Protein AF-A0A227J1H0-F1 (afdb_monomer_lite)

Sequence (90 aa):
EQKIETLDAQFKAIRDYNQTNNNDALTILSIGDNISAFGAKSRFGAIYNDFGFIETVKNIKTGTHGDVISYEFIREADPKNILVIDRNSL

Radius of gyration: 14.12 Å; chains: 1; bounding box: 28×31×41 Å

Secondary structure (DSSP, 8-state):
-HHHHHHHHHHHHHHHHHHHTT-EEEEEEEETTEEEEE-TTSTTTHHHHTS-PEESSTTPPPSTT-EEE-HHHHHHH--S-EEEEESTT-

InterPro domains:
  IPR002491 ABC transporter periplasmic binding domain [PS50983] (1-90)
  IPR051313 Bacterial iron-siderophore binding [PTHR30532] (1-88)

Structure (mmCIF, N/CA/C/O backbone):
data_AF-A0A227J1H0-F1
#
_entry.id   AF-A0A227J1H0-F1
#
loop_
_atom_site.group_PDB
_atom_site.id
_atom_site.type_symbol
_atom_site.label_atom_id
_atom_site.label_alt_id
_atom_site.label_comp_id
_atom_site.label_asym_id
_atom_site.label_entity_id
_atom_site.label_seq_id
_atom_site.pdbx_PDB_ins_code
_atom_site.Cartn_x
_atom_site.Cartn_y
_atom_site.Cartn_z
_atom_site.occupancy
_atom_site.B_iso_or_equiv
_atom_site.auth_seq_id
_atom_site.auth_comp_id
_atom_site.auth_asym_id
_atom_site.auth_atom_id
_atom_site.pdbx_PDB_model_num
ATOM 1 N N . GLU A 1 1 ? -11.326 9.342 24.516 1.00 84.19 1 GLU A N 1
ATOM 2 C CA . GLU A 1 1 ? -11.677 7.922 24.302 1.00 84.19 1 GLU A CA 1
ATOM 3 C C . GLU A 1 1 ? -12.673 7.751 23.157 1.00 84.19 1 GLU A C 1
ATOM 5 O O . GLU A 1 1 ? -12.278 7.195 22.146 1.00 84.19 1 GLU A O 1
ATOM 10 N N . GLN A 1 2 ? -13.857 8.371 23.192 1.00 94.69 2 GLN A N 1
ATOM 11 C CA . GLN A 1 2 ? -14.886 8.245 22.135 1.00 94.69 2 GLN A CA 1
ATOM 12 C C . GLN A 1 2 ? -14.409 8.447 20.676 1.00 94.69 2 GLN A C 1
ATOM 14 O O . GLN A 1 2 ? -14.825 7.729 19.767 1.00 94.69 2 GLN A O 1
ATOM 19 N N . LYS A 1 3 ? -13.518 9.417 20.421 1.00 96.50 3 LYS A N 1
ATOM 20 C CA . LYS A 1 3 ? -12.969 9.649 19.071 1.00 96.50 3 LYS A CA 1
ATOM 21 C C . LYS A 1 3 ? -12.066 8.505 18.590 1.00 96.50 3 LYS A C 1
ATOM 23 O O . LYS A 1 3 ? -12.053 8.229 17.397 1.00 96.50 3 LYS A O 1
ATOM 28 N N . ILE A 1 4 ? -11.338 7.857 19.501 1.00 97.12 4 ILE A N 1
ATOM 29 C CA . ILE A 1 4 ? -10.479 6.707 19.185 1.00 97.12 4 ILE A CA 1
ATOM 30 C C . ILE A 1 4 ? -11.362 5.510 18.837 1.00 97.12 4 ILE A C 1
ATOM 32 O O . ILE A 1 4 ? -11.216 4.964 17.756 1.00 97.12 4 ILE A O 1
ATOM 36 N N . GLU A 1 5 ? -12.359 5.199 19.670 1.00 97.81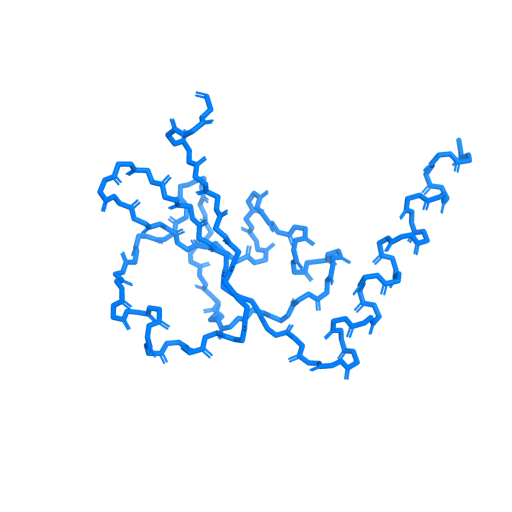 5 GLU A N 1
ATOM 37 C CA . GLU A 1 5 ? -13.305 4.099 19.416 1.00 97.81 5 GLU A CA 1
ATOM 38 C C . GLU A 1 5 ? -14.026 4.242 18.068 1.00 97.81 5 GLU A C 1
ATOM 40 O O . GLU A 1 5 ? -14.204 3.273 17.332 1.00 97.81 5 GLU A O 1
ATOM 45 N N . THR A 1 6 ? -14.410 5.474 17.719 1.00 97.94 6 THR A N 1
ATOM 46 C CA . THR A 1 6 ? -15.053 5.764 16.431 1.00 97.94 6 THR A CA 1
ATOM 47 C C . THR A 1 6 ? -14.112 5.496 15.256 1.00 97.94 6 THR A C 1
ATOM 49 O O . THR A 1 6 ? -14.533 4.918 14.254 1.00 97.94 6 THR A O 1
ATOM 52 N N . LEU A 1 7 ? -1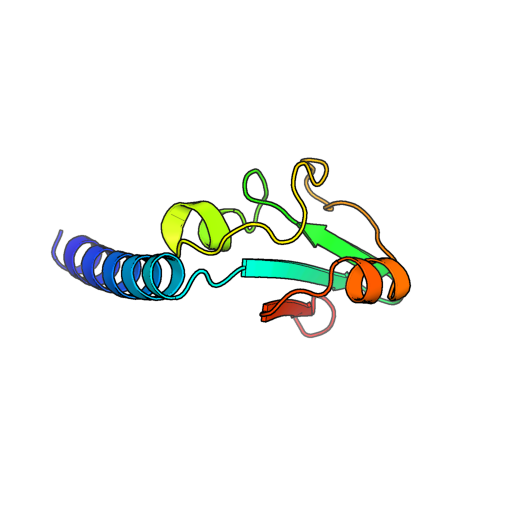2.845 5.910 15.359 1.00 98.06 7 LEU A N 1
ATOM 53 C CA . LEU A 1 7 ? -11.854 5.659 14.314 1.00 98.06 7 LEU A CA 1
ATOM 54 C C . LEU A 1 7 ? -11.537 4.164 14.219 1.00 98.06 7 LEU A C 1
ATOM 56 O O . LEU A 1 7 ? -11.593 3.620 13.122 1.00 98.06 7 LEU A O 1
ATOM 60 N N . ASP A 1 8 ? -11.322 3.476 15.338 1.00 97.69 8 ASP A N 1
ATOM 61 C CA . ASP A 1 8 ? -11.047 2.034 15.361 1.00 97.69 8 ASP A CA 1
ATOM 62 C C . ASP A 1 8 ? -12.140 1.230 14.643 1.00 97.69 8 ASP A C 1
ATOM 64 O O . ASP A 1 8 ? -11.839 0.327 13.858 1.00 97.69 8 ASP A O 1
ATOM 68 N N . ALA A 1 9 ? -13.413 1.599 14.829 1.00 98.06 9 ALA A N 1
ATOM 69 C CA . ALA A 1 9 ? -14.523 0.976 14.112 1.00 98.06 9 ALA A CA 1
ATOM 70 C C . ALA A 1 9 ? -14.438 1.180 12.586 1.00 98.06 9 ALA A C 1
ATOM 72 O O . ALA A 1 9 ? -14.693 0.246 11.823 1.00 98.06 9 ALA A O 1
ATOM 73 N N . GLN A 1 10 ? -14.048 2.374 12.126 1.00 98.38 10 GLN A N 1
ATOM 74 C CA . GLN A 1 10 ? -13.871 2.669 10.698 1.00 98.38 10 GLN A CA 1
ATOM 75 C C . GLN A 1 10 ? -12.678 1.915 10.103 1.00 98.38 10 GLN A C 1
ATOM 77 O O . GLN A 1 10 ? -12.802 1.310 9.038 1.00 98.38 10 GLN A O 1
ATOM 82 N N . PHE A 1 11 ? -11.544 1.904 10.806 1.00 98.38 11 PHE A N 1
ATOM 83 C CA . PHE A 1 11 ? -10.357 1.149 10.406 1.00 98.38 11 PHE A CA 1
ATOM 84 C C . PHE A 1 11 ? -10.673 -0.342 10.279 1.00 98.38 11 PHE A C 1
ATOM 86 O O . PHE A 1 11 ? -10.354 -0.950 9.257 1.00 98.38 11 PHE A O 1
ATOM 93 N N . LYS A 1 12 ? -11.374 -0.916 11.266 1.00 98.50 12 LYS A N 1
ATOM 94 C CA . LYS A 1 12 ? -11.808 -2.316 11.230 1.00 98.50 12 LYS A CA 1
ATOM 95 C C . LYS A 1 12 ? -12.715 -2.603 10.034 1.00 98.50 12 LYS A C 1
ATOM 97 O O . LYS A 1 12 ? -12.495 -3.590 9.343 1.00 98.50 12 LYS A O 1
ATOM 102 N N . ALA A 1 13 ? -13.696 -1.745 9.755 1.00 98.56 13 ALA A N 1
ATOM 103 C CA . ALA A 1 13 ? -14.598 -1.939 8.621 1.00 98.56 13 ALA A CA 1
ATOM 104 C C . ALA A 1 13 ? -13.851 -1.956 7.272 1.00 98.56 13 ALA A C 1
ATOM 106 O O . ALA A 1 13 ? -14.107 -2.824 6.437 1.00 98.56 13 ALA A O 1
ATOM 107 N N . ILE A 1 14 ? -12.897 -1.037 7.076 1.00 98.56 14 ILE A N 1
ATOM 108 C CA . ILE A 1 14 ? -12.060 -0.986 5.865 1.00 98.56 14 ILE A CA 1
ATOM 109 C C . ILE A 1 14 ? -11.182 -2.241 5.769 1.00 98.56 14 ILE A C 1
ATOM 111 O O . ILE A 1 14 ? -11.120 -2.879 4.716 1.00 98.56 14 ILE A O 1
ATOM 115 N N . ARG A 1 15 ? -10.544 -2.624 6.881 1.00 98.56 15 ARG A N 1
ATOM 116 C CA . ARG A 1 15 ? -9.703 -3.820 6.968 1.00 98.56 15 ARG A CA 1
ATOM 117 C C . ARG A 1 15 ? -10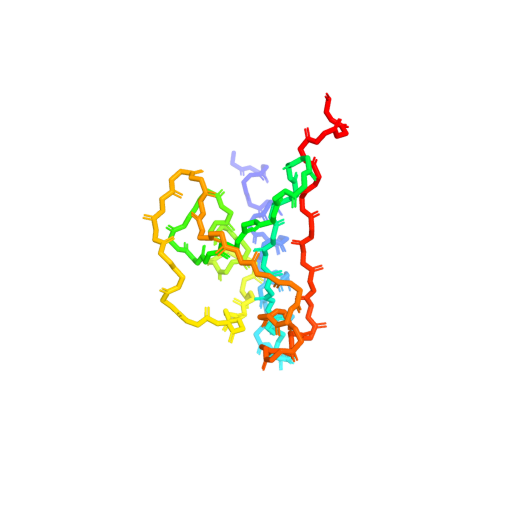.465 -5.085 6.600 1.00 98.56 15 ARG A C 1
ATOM 119 O O . ARG A 1 15 ? -10.004 -5.840 5.746 1.00 98.56 15 ARG A O 1
ATOM 126 N N . ASP A 1 16 ? -11.623 -5.297 7.217 1.00 98.44 16 ASP A N 1
ATOM 127 C CA . ASP A 1 16 ? -12.448 -6.487 7.009 1.00 98.44 16 ASP A CA 1
ATOM 128 C C . ASP A 1 16 ? -12.881 -6.597 5.541 1.00 98.44 16 ASP A C 1
ATOM 130 O O . ASP A 1 16 ? -12.821 -7.679 4.951 1.00 98.44 16 ASP A O 1
ATOM 134 N N . TYR A 1 17 ? -13.255 -5.472 4.921 1.00 98.56 17 TYR A N 1
ATOM 135 C CA . TYR A 1 17 ? -13.604 -5.426 3.504 1.00 98.56 17 TYR A CA 1
ATOM 136 C C . TYR A 1 17 ? -12.425 -5.834 2.612 1.00 98.56 17 TYR A C 1
ATOM 138 O O . TYR A 1 17 ? -12.578 -6.704 1.753 1.00 98.56 17 TYR A O 1
ATOM 146 N N . ASN A 1 18 ? -11.243 -5.250 2.822 1.00 98.44 18 ASN A N 1
ATOM 147 C CA . ASN A 1 18 ? -10.076 -5.532 1.986 1.00 98.44 18 ASN A CA 1
ATOM 148 C C . ASN A 1 18 ? -9.578 -6.971 2.133 1.00 98.44 18 ASN A C 1
ATOM 150 O O . ASN A 1 18 ? -9.257 -7.609 1.129 1.00 98.44 18 ASN A O 1
ATOM 154 N N . GLN A 1 19 ? -9.585 -7.509 3.354 1.00 96.38 19 GLN A N 1
ATOM 155 C CA . GLN A 1 19 ? -9.188 -8.893 3.609 1.00 96.38 19 GLN A CA 1
ATOM 156 C C . GLN A 1 19 ? -10.186 -9.892 3.015 1.00 96.38 19 GLN A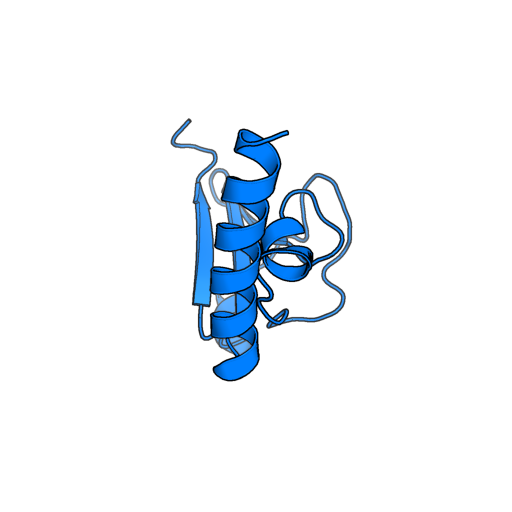 C 1
ATOM 158 O O . GLN A 1 19 ? -9.774 -10.853 2.372 1.00 96.38 19 GLN A O 1
ATOM 163 N N . THR A 1 20 ? -11.491 -9.644 3.158 1.00 98.19 20 THR A N 1
ATOM 164 C CA . THR A 1 20 ? -12.537 -10.526 2.608 1.00 98.19 20 THR A CA 1
ATOM 165 C C . THR A 1 20 ? -12.485 -10.587 1.082 1.00 98.19 20 THR A C 1
ATOM 167 O O . THR A 1 20 ? -12.667 -11.651 0.493 1.00 98.19 20 THR A O 1
ATOM 170 N N . ASN A 1 21 ? -12.204 -9.456 0.433 1.00 97.81 21 ASN A N 1
ATOM 171 C CA . ASN A 1 21 ? -12.172 -9.360 -1.026 1.00 97.81 21 ASN A CA 1
ATOM 172 C C . ASN A 1 21 ? -10.781 -9.630 -1.627 1.00 97.81 21 ASN A C 1
ATOM 174 O O . ASN A 1 21 ? -10.621 -9.591 -2.847 1.00 97.81 21 ASN A O 1
ATOM 178 N N . ASN A 1 22 ? -9.777 -9.942 -0.795 1.00 97.00 22 ASN A N 1
ATOM 179 C CA . ASN A 1 22 ? -8.382 -10.105 -1.212 1.00 97.00 22 ASN A CA 1
ATOM 180 C C . ASN A 1 22 ? -7.908 -8.931 -2.086 1.00 97.00 22 ASN A C 1
ATOM 182 O O . ASN A 1 22 ? -7.374 -9.131 -3.185 1.00 97.00 22 ASN A O 1
ATOM 186 N N . ASN A 1 23 ? -8.175 -7.709 -1.625 1.00 98.19 23 ASN A N 1
ATOM 187 C CA . ASN A 1 23 ? -7.741 -6.497 -2.304 1.00 98.19 23 ASN A CA 1
ATOM 188 C C . ASN A 1 23 ? -6.250 -6.302 -2.049 1.00 98.19 23 ASN A C 1
ATOM 190 O O . ASN A 1 23 ? -5.832 -6.020 -0.923 1.00 98.19 23 ASN A O 1
ATOM 194 N N . ASP A 1 24 ? -5.449 -6.445 -3.095 1.00 98.31 24 ASP A N 1
ATOM 195 C CA . ASP A 1 24 ? -4.071 -5.993 -3.097 1.00 98.31 24 ASP A CA 1
ATOM 196 C C . ASP A 1 24 ? -3.979 -4.542 -3.573 1.00 98.31 24 ASP A C 1
ATOM 198 O O . ASP A 1 24 ? -4.878 -4.013 -4.236 1.00 98.31 24 ASP A O 1
ATOM 202 N N . ALA A 1 25 ? -2.903 -3.876 -3.171 1.00 98.38 25 ALA A N 1
ATOM 203 C CA . ALA A 1 25 ? -2.592 -2.531 -3.612 1.00 98.38 25 ALA A CA 1
ATOM 204 C C . ALA A 1 25 ? -1.103 -2.369 -3.910 1.00 98.38 25 ALA A C 1
ATOM 206 O O . ALA A 1 25 ? -0.247 -2.993 -3.269 1.00 98.38 25 ALA A O 1
ATOM 207 N N . LEU A 1 26 ? -0.813 -1.497 -4.871 1.00 98.06 26 LEU A N 1
ATOM 208 C CA . LEU A 1 26 ? 0.497 -0.904 -5.077 1.00 98.06 26 LEU A CA 1
ATOM 209 C C . LEU A 1 26 ? 0.396 0.584 -4.744 1.00 98.06 26 LEU A C 1
ATOM 211 O O . LEU A 1 26 ? -0.320 1.340 -5.403 1.00 98.06 26 LEU A O 1
ATOM 215 N N . THR A 1 27 ? 1.111 1.004 -3.704 1.00 97.38 27 THR A N 1
ATOM 216 C CA . THR A 1 27 ? 1.182 2.416 -3.316 1.00 97.38 27 THR A CA 1
ATOM 217 C C . THR A 1 27 ? 2.370 3.077 -3.996 1.00 97.38 27 THR A C 1
ATOM 219 O O . THR A 1 27 ? 3.504 2.622 -3.816 1.00 97.38 27 THR A O 1
ATOM 222 N N . ILE A 1 28 ? 2.122 4.165 -4.727 1.00 96.25 28 ILE A N 1
ATOM 223 C CA . ILE A 1 28 ? 3.155 4.932 -5.426 1.00 96.25 28 ILE A CA 1
ATOM 224 C C . ILE A 1 28 ? 3.149 6.404 -5.014 1.00 96.25 28 ILE A C 1
ATOM 226 O O . ILE A 1 28 ? 2.103 6.992 -4.745 1.00 96.25 28 ILE A O 1
ATOM 230 N N . LEU A 1 29 ? 4.331 7.012 -4.998 1.00 94.94 29 LEU A N 1
ATOM 231 C CA . LEU A 1 29 ? 4.525 8.454 -4.866 1.00 94.94 29 LEU A CA 1
ATOM 232 C C . LEU A 1 29 ? 5.088 8.986 -6.181 1.00 94.94 29 LEU A C 1
ATOM 234 O O . LEU A 1 29 ? 6.145 8.526 -6.612 1.00 94.94 29 LEU A O 1
ATOM 238 N N . SER A 1 30 ? 4.410 9.959 -6.779 1.00 93.31 30 SER A N 1
ATOM 239 C CA . SER A 1 30 ? 4.887 10.694 -7.951 1.00 93.31 30 SER A CA 1
ATOM 240 C C . SER A 1 30 ? 5.585 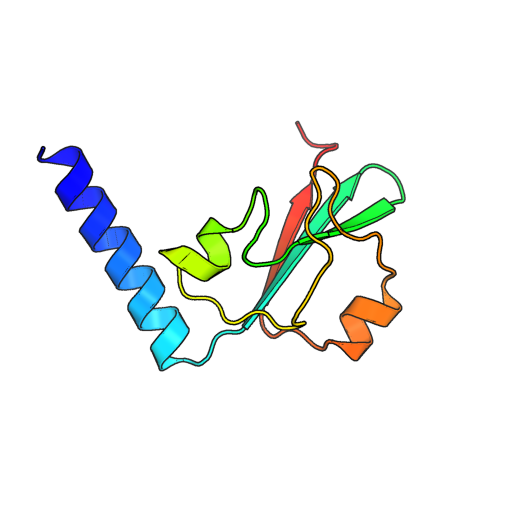11.985 -7.517 1.00 93.31 30 SER A C 1
ATOM 242 O O . SER A 1 30 ? 5.039 12.754 -6.717 1.00 93.31 30 SER A O 1
ATOM 244 N N . ILE A 1 31 ? 6.811 12.206 -8.000 1.00 90.69 31 ILE A N 1
ATOM 245 C CA . ILE A 1 31 ? 7.612 13.414 -7.753 1.00 90.69 31 ILE A CA 1
ATOM 246 C C . ILE A 1 31 ? 8.366 13.780 -9.033 1.00 90.69 31 ILE A C 1
ATOM 248 O O . ILE A 1 31 ? 9.375 13.158 -9.375 1.00 90.69 31 ILE A O 1
ATOM 252 N N . GLY A 1 32 ? 7.918 14.841 -9.700 1.00 87.38 32 GLY A N 1
ATOM 253 C CA . GLY A 1 32 ? 8.447 15.217 -11.016 1.00 87.38 32 GLY A CA 1
ATOM 254 C C . GLY A 1 32 ? 8.307 14.055 -12.004 1.00 87.38 32 GLY A C 1
ATOM 255 O O . GLY A 1 32 ? 7.211 13.530 -12.167 1.00 87.38 32 GLY A O 1
ATOM 256 N N . ASP A 1 33 ? 9.424 13.629 -12.595 1.00 88.06 33 ASP A N 1
ATOM 257 C CA . ASP A 1 33 ? 9.466 12.495 -13.532 1.00 88.06 33 ASP A CA 1
ATOM 258 C C . ASP A 1 33 ? 9.648 11.129 -12.842 1.00 88.06 33 ASP A C 1
ATOM 260 O O . ASP A 1 33 ? 9.632 10.091 -13.503 1.00 88.06 33 ASP A O 1
ATOM 264 N N . ASN A 1 34 ? 9.844 11.103 -11.518 1.00 91.19 34 ASN A N 1
ATOM 265 C CA . ASN A 1 34 ? 10.109 9.875 -10.773 1.00 91.19 34 ASN A CA 1
ATOM 266 C C . ASN A 1 34 ? 8.845 9.329 -10.106 1.00 91.19 34 ASN A C 1
ATOM 268 O O . ASN A 1 34 ? 8.072 10.074 -9.499 1.00 91.19 34 ASN A O 1
ATOM 272 N N . ILE A 1 35 ? 8.716 8.002 -10.119 1.00 94.25 35 ILE A N 1
ATOM 273 C CA . ILE A 1 35 ? 7.725 7.259 -9.341 1.00 94.25 35 ILE A CA 1
ATOM 274 C C . ILE A 1 35 ? 8.427 6.283 -8.395 1.00 94.25 35 ILE A C 1
ATOM 276 O O . ILE A 1 35 ? 9.320 5.538 -8.796 1.00 94.25 35 ILE A O 1
ATOM 280 N N . SER A 1 36 ? 8.015 6.288 -7.129 1.00 95.38 36 SER A N 1
ATOM 281 C CA . SER A 1 36 ? 8.545 5.379 -6.108 1.00 95.38 36 SER A CA 1
ATOM 282 C C . SER A 1 36 ? 7.441 4.515 -5.513 1.00 95.38 36 SER A C 1
ATOM 284 O O . SER A 1 36 ? 6.382 5.034 -5.166 1.00 95.38 36 SER A O 1
ATOM 286 N N . ALA A 1 37 ? 7.700 3.221 -5.334 1.00 96.56 37 ALA A N 1
ATOM 287 C CA . ALA A 1 37 ? 6.806 2.269 -4.686 1.00 96.56 37 ALA A CA 1
ATOM 288 C C . ALA A 1 37 ? 7.046 2.182 -3.171 1.00 96.56 37 ALA A C 1
ATOM 290 O O . ALA A 1 37 ? 8.168 2.356 -2.683 1.00 96.56 37 ALA A O 1
ATOM 291 N N . PHE A 1 38 ? 5.982 1.876 -2.423 1.00 96.38 38 PHE A N 1
ATOM 292 C CA . PHE A 1 38 ? 5.994 1.792 -0.962 1.00 96.38 38 PHE A CA 1
ATOM 293 C C . PHE A 1 38 ? 5.227 0.567 -0.451 1.00 96.38 38 PHE A C 1
ATOM 295 O O . PHE A 1 38 ? 4.087 0.328 -0.850 1.00 96.38 38 PHE A O 1
ATOM 302 N N . GLY A 1 39 ? 5.841 -0.168 0.482 1.00 94.75 39 GLY A N 1
ATOM 303 C CA . GLY A 1 39 ? 5.254 -1.339 1.146 1.00 94.75 39 GLY A CA 1
ATOM 304 C C . GLY A 1 39 ? 4.807 -1.099 2.596 1.00 94.75 39 GLY A C 1
ATOM 305 O O . GLY A 1 39 ? 4.804 0.032 3.096 1.00 94.75 39 GLY A O 1
ATOM 306 N N . ALA A 1 40 ? 4.486 -2.182 3.303 1.00 94.88 40 ALA A N 1
ATOM 307 C CA . ALA A 1 40 ? 3.964 -2.217 4.673 1.00 94.88 40 ALA A CA 1
ATOM 308 C C . ALA A 1 40 ? 4.916 -1.613 5.715 1.00 94.88 40 ALA A C 1
ATOM 310 O O . ALA A 1 40 ? 4.486 -1.035 6.714 1.00 94.88 40 ALA A O 1
ATOM 311 N N . LYS A 1 41 ? 6.226 -1.701 5.474 1.00 92.75 41 LYS A N 1
ATOM 312 C CA . LYS A 1 41 ? 7.276 -1.133 6.333 1.00 92.75 41 LYS A CA 1
ATOM 313 C C . LYS A 1 41 ? 7.736 0.242 5.831 1.00 92.75 41 LYS A C 1
ATOM 315 O O . LYS A 1 41 ? 8.928 0.483 5.649 1.00 92.75 41 LYS A O 1
ATOM 320 N N . SER A 1 42 ? 6.790 1.136 5.556 1.00 93.25 42 SER A N 1
ATOM 321 C CA . SER A 1 42 ? 7.066 2.474 5.021 1.00 93.25 42 SER A CA 1
ATOM 322 C C . SER A 1 42 ? 6.206 3.562 5.674 1.00 93.25 42 SER A C 1
ATOM 324 O O . SER A 1 42 ? 5.329 3.269 6.484 1.00 93.25 42 SER A O 1
ATOM 326 N N . ARG A 1 43 ? 6.407 4.829 5.278 1.00 92.38 43 ARG A N 1
ATOM 327 C CA . ARG A 1 43 ? 5.561 5.967 5.697 1.00 92.38 43 ARG A CA 1
ATOM 328 C C . ARG A 1 43 ? 4.082 5.826 5.313 1.00 92.38 43 ARG A C 1
ATOM 330 O O . ARG A 1 43 ? 3.250 6.516 5.886 1.00 92.38 43 ARG A O 1
ATOM 337 N N . PHE A 1 44 ? 3.764 4.958 4.352 1.00 95.25 44 PHE A N 1
ATOM 338 C CA . PHE A 1 44 ? 2.395 4.645 3.935 1.00 95.25 44 PHE A CA 1
ATOM 339 C C . PHE A 1 44 ? 1.952 3.257 4.424 1.00 95.25 44 PHE A C 1
ATOM 341 O O . PHE A 1 44 ? 0.983 2.694 3.924 1.00 95.25 44 PHE A O 1
ATOM 348 N N . GLY A 1 45 ? 2.646 2.707 5.429 1.00 94.69 45 GLY A N 1
ATOM 349 C CA . GLY A 1 45 ? 2.401 1.369 5.965 1.00 94.69 45 GLY A CA 1
ATOM 350 C C . GLY A 1 45 ? 0.976 1.140 6.470 1.00 94.69 45 GLY A C 1
ATOM 351 O O . GLY A 1 45 ? 0.509 0.008 6.415 1.00 94.69 45 GLY A O 1
ATOM 352 N N . ALA A 1 46 ? 0.259 2.193 6.879 1.00 97.19 46 ALA A N 1
ATOM 353 C CA . ALA A 1 46 ? -1.137 2.111 7.320 1.00 97.19 46 ALA A CA 1
ATOM 354 C C . ALA A 1 46 ? -2.070 1.479 6.270 1.00 97.19 46 ALA A C 1
ATOM 356 O O . ALA A 1 46 ? -3.002 0.764 6.629 1.00 97.19 46 ALA A O 1
ATOM 357 N N . ILE A 1 47 ? -1.780 1.657 4.975 1.00 97.69 47 ILE A N 1
ATOM 358 C CA . ILE A 1 47 ? -2.527 1.028 3.871 1.00 97.69 47 ILE A CA 1
ATOM 359 C C . ILE A 1 47 ? -2.562 -0.497 4.023 1.00 97.69 47 ILE A C 1
ATOM 361 O O . ILE A 1 47 ? -3.599 -1.128 3.832 1.00 97.69 47 ILE A O 1
ATOM 365 N N . TYR A 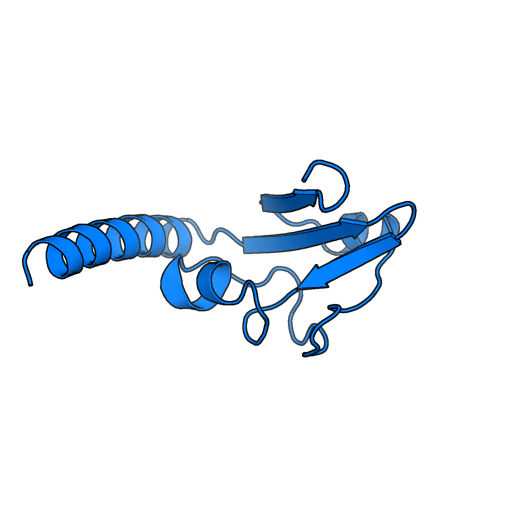1 48 ? -1.442 -1.085 4.428 1.00 97.00 48 TYR A N 1
ATOM 366 C CA . TYR A 1 48 ? -1.292 -2.531 4.534 1.00 97.00 48 TYR A CA 1
ATOM 367 C C . TYR A 1 48 ? -1.559 -3.022 5.963 1.00 97.00 48 TYR A C 1
ATOM 369 O O . TYR A 1 48 ? -2.275 -3.999 6.175 1.00 97.00 48 TYR A O 1
ATOM 377 N N . ASN A 1 49 ? -1.021 -2.317 6.961 1.00 96.88 49 ASN A N 1
ATOM 378 C CA . ASN A 1 49 ? -1.058 -2.741 8.360 1.00 96.88 49 ASN A CA 1
ATOM 379 C C . ASN A 1 49 ? -2.410 -2.481 9.025 1.00 96.88 49 ASN A C 1
ATOM 381 O O . ASN A 1 49 ? -2.833 -3.300 9.842 1.00 96.88 49 ASN A O 1
ATOM 385 N N . ASP A 1 50 ? -3.084 -1.387 8.659 1.00 97.94 50 ASP A N 1
ATOM 386 C CA . ASP A 1 50 ? -4.290 -0.919 9.342 1.00 97.94 50 ASP A CA 1
ATOM 387 C C . ASP A 1 50 ? -5.525 -1.091 8.451 1.00 97.94 50 ASP A C 1
ATOM 389 O O . ASP A 1 50 ? -6.498 -1.710 8.877 1.00 97.94 50 ASP A O 1
ATOM 393 N N . PHE A 1 51 ? -5.457 -0.647 7.190 1.00 98.50 51 PHE A N 1
ATOM 394 C CA . PHE A 1 51 ? -6.536 -0.791 6.203 1.00 98.50 51 PHE A CA 1
ATOM 395 C C . PHE A 1 51 ? -6.583 -2.168 5.529 1.00 98.50 51 PHE A C 1
ATOM 397 O O . PHE A 1 51 ? -7.530 -2.450 4.800 1.00 98.50 51 PHE A O 1
ATOM 404 N N . GLY A 1 52 ? -5.611 -3.048 5.778 1.00 98.12 52 GLY A N 1
ATOM 405 C CA . GLY A 1 52 ? -5.690 -4.462 5.402 1.00 98.12 52 GLY A CA 1
ATOM 406 C C . GLY A 1 52 ? -5.544 -4.773 3.914 1.00 98.12 52 GLY A C 1
ATOM 407 O O . GLY A 1 52 ? -5.926 -5.871 3.510 1.00 98.12 52 GLY A O 1
ATOM 408 N N . PHE A 1 53 ? -5.006 -3.856 3.104 1.00 98.50 53 PHE A N 1
ATOM 409 C CA . PHE A 1 53 ? -4.607 -4.201 1.739 1.00 98.50 53 PHE A CA 1
ATOM 410 C C . PHE A 1 53 ? -3.448 -5.202 1.751 1.00 98.50 53 PHE A C 1
ATOM 412 O O . PHE A 1 53 ? -2.537 -5.128 2.578 1.00 98.50 53 PHE A O 1
ATOM 419 N N . ILE A 1 54 ? -3.458 -6.119 0.790 1.00 98.00 54 ILE A N 1
ATOM 420 C CA . ILE A 1 54 ? -2.339 -7.025 0.528 1.00 98.00 54 ILE A CA 1
ATOM 421 C C . ILE A 1 54 ? -1.288 -6.266 -0.300 1.00 98.00 54 ILE A C 1
ATOM 423 O O . ILE A 1 54 ? -1.625 -5.508 -1.206 1.00 98.00 54 ILE A O 1
ATOM 427 N N . GLU A 1 55 ? -0.001 -6.438 -0.006 1.00 97.31 55 GLU A N 1
ATOM 428 C CA . GLU A 1 55 ? 1.052 -5.890 -0.870 1.00 97.31 55 GLU A CA 1
ATOM 429 C C . GLU A 1 55 ? 1.042 -6.624 -2.218 1.00 97.31 55 GLU A C 1
ATOM 431 O O . GLU A 1 55 ? 1.282 -7.833 -2.248 1.00 97.31 55 GLU A O 1
ATOM 436 N N . THR A 1 56 ? 0.809 -5.898 -3.321 1.00 97.69 56 THR A N 1
ATOM 437 C CA . THR A 1 56 ? 0.903 -6.482 -4.679 1.00 97.69 56 THR A CA 1
ATOM 438 C C . THR A 1 56 ? 2.310 -7.037 -4.912 1.00 97.69 56 THR A C 1
ATOM 440 O O . THR A 1 56 ? 2.495 -8.165 -5.363 1.00 97.69 56 THR A O 1
ATOM 443 N N . VAL A 1 57 ? 3.326 -6.257 -4.522 1.00 94.88 57 VAL A N 1
ATOM 444 C CA . VAL A 1 57 ? 4.735 -6.650 -4.584 1.00 94.88 57 VAL A CA 1
ATOM 445 C C . VAL A 1 57 ? 5.313 -6.695 -3.177 1.00 94.88 57 VAL A C 1
ATOM 447 O O . VAL A 1 57 ? 5.312 -5.700 -2.454 1.00 94.88 57 VAL A O 1
ATOM 450 N N . LYS A 1 58 ? 5.838 -7.859 -2.793 1.00 89.62 58 LYS A N 1
ATOM 451 C CA . LYS A 1 58 ? 6.471 -8.066 -1.485 1.00 89.62 58 LYS A CA 1
ATOM 452 C C . LYS A 1 58 ? 7.892 -7.511 -1.466 1.00 89.62 58 LYS A C 1
ATOM 454 O O . LYS A 1 58 ? 8.569 -7.474 -2.488 1.00 89.62 58 LYS A O 1
ATOM 459 N N . ASN A 1 59 ? 8.379 -7.195 -0.267 1.00 84.06 59 ASN A N 1
ATOM 460 C CA . ASN A 1 59 ? 9.770 -6.797 -0.016 1.00 84.06 59 ASN A CA 1
ATOM 461 C C . ASN A 1 59 ? 10.221 -5.527 -0.762 1.00 84.06 59 ASN A C 1
ATOM 463 O O . ASN A 1 59 ? 11.414 -5.378 -1.031 1.00 84.06 59 ASN A O 1
ATOM 467 N N . ILE A 1 60 ? 9.302 -4.597 -1.055 1.00 87.56 60 ILE A N 1
ATOM 468 C CA . ILE A 1 60 ? 9.681 -3.245 -1.491 1.00 87.56 60 ILE A CA 1
ATOM 469 C C . ILE A 1 60 ? 10.644 -2.662 -0.452 1.00 87.56 60 ILE A C 1
ATOM 471 O O . ILE A 1 60 ? 10.381 -2.723 0.756 1.00 87.56 60 ILE A O 1
ATOM 475 N N . LYS A 1 61 ? 11.779 -2.122 -0.916 1.00 78.75 61 LYS A N 1
ATOM 476 C CA . LYS A 1 61 ? 12.824 -1.616 -0.025 1.00 78.75 61 LYS A CA 1
ATOM 477 C C . LYS A 1 61 ? 12.266 -0.573 0.932 1.00 78.75 61 LYS A C 1
ATOM 479 O O . LYS A 1 61 ? 11.604 0.392 0.555 1.00 78.75 61 LYS A O 1
ATOM 484 N N . THR A 1 62 ? 12.584 -0.763 2.204 1.00 69.44 62 THR A N 1
ATOM 485 C CA . THR A 1 62 ? 12.177 0.145 3.268 1.00 69.44 62 THR A CA 1
ATOM 486 C C . THR A 1 62 ? 13.116 1.344 3.292 1.00 69.44 62 THR A C 1
ATOM 488 O O . THR A 1 62 ? 14.310 1.190 3.543 1.00 69.44 62 THR A O 1
ATOM 491 N N . GLY A 1 63 ? 12.583 2.537 3.046 1.00 70.31 63 GLY A N 1
ATOM 492 C CA . GLY A 1 63 ? 13.324 3.793 3.082 1.00 70.31 63 GLY A CA 1
ATOM 493 C C . GLY A 1 63 ? 12.381 4.993 3.091 1.00 70.31 63 GLY A C 1
ATOM 494 O O . GLY A 1 63 ? 11.199 4.873 2.766 1.00 70.31 63 GLY A O 1
ATOM 495 N N . THR A 1 64 ? 12.895 6.167 3.455 1.00 72.88 64 THR A N 1
ATOM 496 C CA . THR A 1 64 ? 12.115 7.419 3.483 1.00 72.88 64 THR A CA 1
ATOM 497 C C . THR A 1 64 ? 11.595 7.828 2.103 1.00 72.88 64 THR A C 1
ATOM 499 O O . THR A 1 64 ? 10.544 8.462 2.012 1.00 72.88 64 THR A O 1
ATOM 502 N N . HIS A 1 65 ? 12.307 7.443 1.040 1.00 79.56 65 HIS A N 1
ATOM 503 C CA . HIS A 1 65 ? 12.023 7.820 -0.348 1.00 79.56 65 HIS A CA 1
ATOM 504 C C . HIS A 1 65 ? 11.334 6.723 -1.182 1.00 79.56 65 HIS A C 1
ATOM 506 O O . HIS A 1 65 ? 10.995 6.980 -2.335 1.00 79.56 65 HIS A O 1
ATOM 512 N N . GLY A 1 66 ? 11.086 5.542 -0.601 1.00 81.75 66 GLY A N 1
ATOM 513 C CA . GLY A 1 66 ? 10.563 4.378 -1.327 1.00 81.75 66 GLY A CA 1
ATOM 514 C C . GLY A 1 66 ? 11.590 3.755 -2.277 1.00 81.75 66 GLY A C 1
ATOM 515 O O . GLY A 1 66 ? 12.769 4.114 -2.241 1.00 81.75 66 GLY A O 1
ATOM 516 N N . ASP A 1 67 ? 11.136 2.816 -3.105 1.00 87.94 67 ASP A N 1
ATOM 517 C CA . ASP A 1 67 ? 11.945 2.188 -4.158 1.00 87.94 67 ASP A CA 1
ATOM 518 C C . ASP A 1 67 ? 11.562 2.782 -5.515 1.00 87.94 67 ASP A C 1
ATOM 520 O O . ASP A 1 67 ? 10.381 2.783 -5.855 1.00 87.94 67 ASP A O 1
ATOM 524 N N . VAL A 1 68 ? 12.518 3.329 -6.268 1.00 91.94 68 VAL A N 1
ATOM 525 C CA . VAL A 1 68 ? 12.227 3.950 -7.572 1.00 91.94 68 VAL A CA 1
ATOM 526 C C . VAL A 1 68 ? 11.861 2.853 -8.566 1.00 91.94 68 VAL A C 1
ATOM 528 O O . VAL A 1 68 ? 12.600 1.884 -8.723 1.00 91.94 68 VAL A O 1
ATOM 531 N N . ILE A 1 69 ? 10.724 3.012 -9.238 1.00 93.94 69 ILE A N 1
ATOM 532 C CA . ILE A 1 69 ? 10.169 2.026 -10.169 1.00 93.94 69 ILE A CA 1
ATOM 533 C C . ILE A 1 69 ? 9.918 2.646 -11.547 1.00 93.94 69 ILE A C 1
ATOM 535 O O . ILE A 1 69 ? 10.055 3.853 -11.739 1.00 93.94 69 ILE A O 1
ATOM 539 N N . SER A 1 70 ? 9.552 1.813 -12.520 1.00 94.88 70 SER A N 1
ATOM 540 C CA . SER A 1 70 ? 9.111 2.247 -13.847 1.00 94.88 70 SER A CA 1
ATOM 541 C C . SER A 1 70 ? 7.635 1.905 -14.080 1.00 94.88 70 SER A C 1
ATOM 543 O O . SER A 1 70 ? 7.012 1.192 -13.290 1.00 94.88 70 SER A O 1
ATOM 545 N N . TYR A 1 71 ? 7.053 2.397 -15.174 1.00 95.06 71 TYR A N 1
ATOM 546 C CA . TYR A 1 71 ? 5.684 2.029 -15.550 1.00 95.06 71 TYR A CA 1
ATOM 547 C C . TYR A 1 71 ? 5.573 0.545 -15.930 1.00 95.06 71 TYR A C 1
ATOM 549 O O . TYR A 1 71 ? 4.553 -0.091 -15.666 1.00 95.06 71 TYR A O 1
ATOM 557 N N . GLU A 1 72 ? 6.632 -0.035 -16.495 1.00 95.75 72 GLU A N 1
ATOM 558 C CA . GLU A 1 72 ? 6.716 -1.462 -16.807 1.00 95.75 72 GLU A CA 1
ATOM 559 C C . GLU A 1 72 ? 6.638 -2.311 -15.539 1.00 95.75 72 GLU A C 1
ATOM 561 O O . GLU A 1 72 ? 5.925 -3.309 -15.542 1.00 95.75 72 GLU A O 1
ATOM 566 N N . PHE A 1 73 ? 7.268 -1.878 -14.441 1.00 95.38 73 PHE A N 1
ATOM 567 C CA . PHE A 1 73 ? 7.139 -2.543 -13.142 1.00 95.38 73 PHE A CA 1
ATOM 568 C C . PHE A 1 73 ? 5.680 -2.587 -12.663 1.00 95.38 73 PHE A C 1
ATOM 570 O O . PHE A 1 73 ? 5.223 -3.624 -12.192 1.00 95.38 73 PHE A O 1
ATOM 577 N N . ILE A 1 74 ? 4.923 -1.490 -12.815 1.00 96.38 74 ILE A N 1
ATOM 578 C CA . ILE A 1 74 ? 3.492 -1.454 -12.457 1.00 96.38 74 ILE A CA 1
ATOM 579 C C . ILE A 1 74 ? 2.706 -2.444 -13.323 1.00 96.38 74 ILE A C 1
ATOM 581 O O . ILE A 1 74 ? 1.894 -3.206 -12.804 1.00 96.38 74 ILE A O 1
ATOM 585 N N . ARG A 1 75 ? 2.968 -2.456 -14.635 1.00 97.19 75 ARG A N 1
ATOM 586 C CA . ARG A 1 75 ? 2.314 -3.364 -15.588 1.00 97.19 75 ARG A CA 1
ATOM 587 C C . ARG A 1 75 ? 2.611 -4.834 -15.288 1.00 97.19 75 ARG A C 1
ATOM 589 O O . ARG A 1 75 ? 1.730 -5.667 -15.444 1.00 97.19 75 ARG A O 1
ATOM 596 N N . GLU A 1 76 ? 3.844 -5.158 -14.908 1.00 97.25 76 GLU A N 1
ATOM 597 C CA . GLU A 1 76 ? 4.256 -6.523 -14.563 1.00 97.25 76 GLU A CA 1
ATOM 598 C C . GLU A 1 76 ? 3.707 -6.977 -13.208 1.00 97.25 76 GLU A C 1
ATOM 600 O O . GLU A 1 76 ? 3.401 -8.156 -13.045 1.00 97.25 76 GLU A O 1
ATOM 605 N N . ALA A 1 77 ? 3.568 -6.052 -12.255 1.00 97.00 77 ALA A N 1
ATOM 606 C CA . ALA A 1 77 ? 2.972 -6.323 -10.952 1.00 97.00 77 ALA A CA 1
ATOM 607 C C . ALA A 1 77 ? 1.446 -6.523 -11.012 1.00 97.00 77 ALA A C 1
ATOM 609 O O . ALA A 1 77 ? 0.915 -7.224 -10.158 1.00 97.00 77 ALA A O 1
ATOM 610 N N . ASP A 1 78 ? 0.770 -5.906 -11.989 1.00 97.62 78 ASP A N 1
ATOM 611 C CA . ASP A 1 78 ? -0.681 -5.997 -12.236 1.00 97.62 78 ASP A CA 1
ATOM 612 C C . ASP A 1 78 ? -1.558 -5.808 -10.972 1.00 97.62 78 ASP A C 1
ATOM 614 O O . ASP A 1 78 ? -2.355 -6.679 -10.615 1.00 97.62 78 ASP A O 1
ATOM 618 N N . PRO A 1 79 ? -1.405 -4.685 -10.238 1.00 97.69 79 PRO A N 1
ATOM 619 C CA . PRO A 1 79 ? -2.152 -4.448 -9.003 1.00 97.69 79 PRO A CA 1
ATOM 620 C C . PRO A 1 79 ? -3.650 -4.255 -9.265 1.00 97.69 79 PRO A C 1
ATOM 622 O O . PRO A 1 79 ? -4.029 -3.456 -10.125 1.00 97.69 79 PRO A O 1
ATOM 625 N N . LYS A 1 80 ? -4.526 -4.843 -8.434 1.00 97.94 80 LYS A N 1
ATOM 626 C CA . LYS A 1 80 ? -5.969 -4.522 -8.501 1.00 97.94 80 LYS A CA 1
ATOM 627 C C . LYS A 1 80 ? -6.258 -3.071 -8.130 1.00 97.94 80 LYS A C 1
ATOM 629 O O . LYS A 1 80 ? -7.213 -2.485 -8.635 1.00 97.94 80 LYS A O 1
ATOM 634 N N . ASN A 1 81 ? -5.466 -2.506 -7.217 1.00 98.31 81 ASN A N 1
ATOM 635 C CA . ASN A 1 81 ? -5.609 -1.129 -6.757 1.00 98.31 81 ASN A CA 1
ATOM 636 C C . ASN A 1 81 ? -4.268 -0.394 -6.841 1.00 98.31 81 ASN A C 1
ATOM 638 O O . ASN A 1 81 ? -3.261 -0.855 -6.305 1.00 98.31 81 ASN A O 1
ATOM 642 N N . ILE A 1 82 ? -4.264 0.795 -7.444 1.00 97.69 82 ILE A N 1
ATOM 643 C CA . ILE A 1 82 ? -3.107 1.695 -7.428 1.00 97.69 82 ILE A CA 1
ATOM 644 C C . ILE A 1 82 ? -3.469 2.914 -6.591 1.00 97.69 82 ILE A C 1
ATOM 646 O O . ILE A 1 82 ? -4.396 3.653 -6.919 1.00 97.69 82 ILE A O 1
ATOM 650 N N . LEU A 1 83 ? -2.727 3.128 -5.507 1.00 97.62 83 LEU A N 1
ATOM 651 C CA . LEU A 1 83 ? -2.890 4.290 -4.639 1.00 97.62 83 LEU A CA 1
ATOM 652 C C . LEU A 1 83 ? -1.772 5.280 -4.948 1.00 97.62 83 LEU A C 1
ATOM 654 O O . LEU A 1 83 ? -0.608 5.029 -4.639 1.00 97.62 83 LEU A O 1
ATOM 658 N N . VAL A 1 84 ? -2.131 6.388 -5.592 1.00 95.94 84 VAL A N 1
ATOM 659 C CA . VAL A 1 84 ? -1.182 7.399 -6.068 1.00 95.94 84 VAL A CA 1
ATOM 660 C C . VAL A 1 84 ? -1.168 8.585 -5.116 1.00 95.94 84 VAL A C 1
ATOM 662 O O . VAL A 1 84 ? -2.199 9.206 -4.871 1.00 95.94 84 VAL A O 1
ATOM 665 N N . ILE A 1 85 ? 0.013 8.921 -4.608 1.00 94.62 85 ILE A N 1
ATOM 666 C CA . ILE A 1 85 ? 0.270 10.177 -3.915 1.00 94.62 85 ILE A CA 1
ATOM 667 C C . ILE A 1 85 ? 1.014 11.086 -4.892 1.00 94.62 85 ILE A C 1
ATOM 669 O O . ILE A 1 85 ? 2.127 10.767 -5.308 1.00 94.62 85 ILE A O 1
ATOM 673 N N . ASP A 1 86 ? 0.422 12.221 -5.247 1.00 93.88 86 ASP A N 1
ATOM 674 C CA . ASP A 1 86 ? 1.103 13.268 -6.008 1.00 93.88 86 ASP A CA 1
ATOM 675 C C . ASP A 1 86 ? 1.753 14.259 -5.033 1.00 93.88 86 ASP A C 1
ATOM 677 O O . ASP A 1 86 ? 1.076 14.894 -4.223 1.00 93.88 86 ASP A O 1
ATOM 681 N N . ARG A 1 87 ? 3.087 14.356 -5.055 1.00 89.56 87 ARG A N 1
ATOM 682 C CA . ARG A 1 87 ? 3.817 15.311 -4.208 1.00 89.56 87 ARG A CA 1
ATOM 683 C C . ARG A 1 87 ? 3.870 16.711 -4.817 1.00 89.56 87 ARG A C 1
ATOM 685 O O . ARG A 1 87 ? 4.103 17.662 -4.079 1.00 89.56 87 ARG A O 1
ATOM 692 N N . ASN A 1 88 ? 3.717 16.838 -6.132 1.00 84.00 88 ASN A N 1
ATOM 693 C CA . ASN A 1 88 ? 3.796 18.123 -6.820 1.00 84.00 88 ASN A CA 1
ATOM 694 C C . ASN A 1 88 ? 2.520 18.953 -6.627 1.00 84.00 88 ASN A C 1
ATOM 696 O O . ASN A 1 88 ? 2.556 20.166 -6.804 1.00 84.00 88 ASN A O 1
ATOM 700 N N . SER A 1 89 ? 1.405 18.311 -6.269 1.00 70.56 89 SER A N 1
ATOM 701 C CA . SER A 1 89 ? 0.112 18.963 -6.054 1.00 70.56 89 SER A CA 1
ATOM 702 C C . SER A 1 89 ? -0.101 19.494 -4.626 1.00 70.56 89 SER A C 1
ATOM 704 O O . SER A 1 89 ? -1.251 19.706 -4.236 1.00 70.56 89 SER A O 1
ATOM 706 N N . LEU A 1 90 ? 0.963 19.648 -3.828 1.00 54.75 90 LEU A N 1
ATOM 707 C CA . LEU A 1 90 ? 0.915 20.185 -2.459 1.00 54.75 90 LEU A CA 1
ATOM 708 C C . LEU A 1 90 ? 1.352 21.649 -2.401 1.00 54.75 90 LEU A C 1
ATOM 710 O O . LEU A 1 90 ? 2.435 21.959 -2.943 1.00 54.75 90 LEU A O 1
#

Foldseek 3Di:
DVVVVVVLVVLVVLQVVCQVVQAAEWEWEDDPPWIATDDLLEPVVCVCPRSPHHHLDPPFDYDPRTHTDDVVVCVVSVHPYYHYHYPVVD

Organism: Vibrio parahaemolyticus (NCBI:txid670)

pLDDT: mean 93.41, std 7.82, range [54.75, 98.56]